Protein AF-A0A645G797-F1 (afdb_monomer_lite)

Foldseek 3Di:
DLVCCVVPVDVDDDDDQLVVQQVVVVPRPDDDDDPDDDDDDDDDDDPVPPDPVVRVVVVVVVVVCVVVVVVVVVCCVGRND

Organism: NCBI:txid1076179

Structure (mmCIF, N/CA/C/O backbone):
data_AF-A0A645G797-F1
#
_entry.id   AF-A0A645G797-F1
#
loop_
_atom_site.group_PDB
_atom_site.id
_atom_site.type_symbol
_atom_site.label_atom_id
_atom_site.label_alt_id
_atom_site.label_comp_id
_atom_site.label_asym_id
_atom_site.label_entity_id
_atom_site.label_seq_id
_atom_site.pdbx_PDB_ins_code
_atom_site.Cartn_x
_atom_site.Cartn_y
_atom_site.Cartn_z
_atom_site.occupancy
_atom_site.B_iso_or_equiv
_atom_site.auth_seq_id
_atom_site.auth_comp_id
_atom_site.auth_asym_id
_atom_site.auth_atom_id
_atom_site.pdbx_PDB_model_num
ATOM 1 N N . MET A 1 1 ? 9.232 -13.174 -5.172 1.00 89.69 1 MET A N 1
ATOM 2 C CA . MET A 1 1 ? 8.488 -12.624 -6.322 1.00 89.69 1 MET A CA 1
ATOM 3 C C . MET A 1 1 ? 9.414 -11.813 -7.226 1.00 89.69 1 MET A C 1
ATOM 5 O O . MET A 1 1 ? 9.778 -12.328 -8.268 1.00 89.69 1 MET A O 1
ATOM 9 N N . TYR A 1 2 ? 9.888 -10.627 -6.823 1.00 94.12 2 TYR A N 1
ATOM 10 C CA . TYR A 1 2 ? 10.709 -9.768 -7.702 1.00 94.12 2 TYR A CA 1
ATOM 11 C C . TYR A 1 2 ? 12.031 -10.404 -8.128 1.00 94.12 2 TYR A C 1
ATOM 13 O O . TYR A 1 2 ? 12.323 -10.472 -9.315 1.00 94.12 2 TYR A O 1
ATOM 21 N N . MET A 1 3 ? 12.781 -10.956 -7.169 1.00 93.88 3 MET A N 1
ATOM 22 C CA . MET A 1 3 ? 14.041 -11.650 -7.456 1.00 93.88 3 MET A CA 1
ATOM 23 C C . MET A 1 3 ? 13.870 -12.838 -8.401 1.00 93.88 3 MET A C 1
ATOM 25 O O . MET A 1 3 ? 14.785 -13.141 -9.156 1.00 93.88 3 MET A O 1
ATOM 29 N N . ASP A 1 4 ? 12.711 -13.495 -8.378 1.00 96.75 4 ASP A N 1
ATOM 30 C CA . ASP A 1 4 ? 12.440 -14.636 -9.251 1.00 96.75 4 ASP A CA 1
ATOM 31 C C . ASP A 1 4 ? 12.288 -14.189 -10.716 1.00 96.75 4 ASP A C 1
ATOM 33 O O . ASP A 1 4 ? 12.804 -14.837 -11.624 1.00 96.75 4 ASP A O 1
ATOM 37 N N . VAL A 1 5 ? 11.685 -13.012 -10.934 1.00 96.19 5 VAL A N 1
ATOM 38 C CA . VAL A 1 5 ? 11.621 -12.359 -12.250 1.00 96.19 5 VAL A CA 1
ATOM 39 C C . VAL A 1 5 ? 12.993 -11.831 -12.672 1.00 96.19 5 VAL A C 1
ATOM 41 O O . VAL A 1 5 ? 13.455 -12.117 -13.770 1.00 96.19 5 VAL A O 1
ATOM 44 N N . MET A 1 6 ? 13.686 -11.1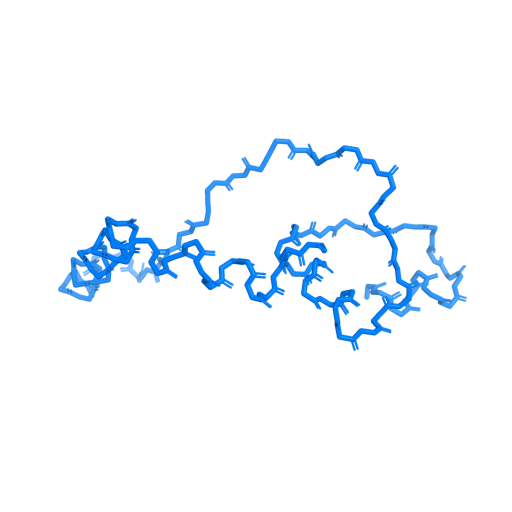10 -11.786 1.00 94.50 6 MET A N 1
ATOM 45 C CA . MET A 1 6 ? 15.009 -10.537 -12.075 1.00 94.50 6 MET A CA 1
ATOM 46 C C . MET A 1 6 ? 16.068 -11.607 -12.381 1.00 94.50 6 MET A C 1
ATOM 48 O O . MET A 1 6 ? 16.967 -11.368 -13.180 1.00 94.50 6 MET A O 1
ATOM 52 N N . SER A 1 7 ? 15.954 -12.793 -11.777 1.00 96.50 7 SER A N 1
ATOM 53 C CA . SER A 1 7 ? 16.863 -13.921 -12.038 1.00 96.50 7 SER A CA 1
ATOM 54 C C . SER A 1 7 ? 16.488 -14.729 -13.285 1.00 96.50 7 SER A C 1
ATOM 56 O O . SER A 1 7 ? 17.206 -15.658 -13.641 1.00 96.50 7 SER A O 1
ATOM 58 N N . GLY A 1 8 ? 15.371 -14.403 -13.945 1.00 96.38 8 GLY A N 1
ATOM 59 C CA . GLY A 1 8 ? 14.906 -15.083 -15.155 1.00 96.38 8 GLY A CA 1
ATOM 60 C C . GLY A 1 8 ? 14.164 -16.404 -14.925 1.00 96.38 8 GLY A C 1
ATOM 61 O O . GLY A 1 8 ? 13.879 -17.105 -15.893 1.00 96.38 8 GLY A O 1
ATOM 62 N N . ASN A 1 9 ? 13.821 -16.749 -13.681 1.00 97.94 9 ASN A N 1
ATOM 63 C CA . ASN A 1 9 ? 13.018 -17.942 -13.383 1.00 97.94 9 ASN A CA 1
ATOM 64 C C . ASN A 1 9 ? 11.540 -17.738 -13.751 1.00 97.94 9 ASN A C 1
ATOM 66 O O . ASN A 1 9 ? 10.854 -18.687 -14.127 1.00 97.94 9 ASN A O 1
ATOM 70 N N . SER A 1 10 ? 11.070 -16.491 -13.663 1.00 97.38 10 SER A N 1
ATOM 71 C CA . SER A 1 10 ? 9.727 -16.062 -14.054 1.00 97.38 10 SER A CA 1
ATOM 72 C C . SER A 1 10 ? 9.792 -14.925 -15.074 1.00 97.38 10 SER A C 1
ATOM 74 O O . SER A 1 10 ? 10.678 -14.078 -15.023 1.00 97.38 10 SER A O 1
ATOM 76 N N . VAL A 1 11 ? 8.820 -14.866 -15.989 1.00 95.88 11 VAL A N 1
ATOM 77 C CA . VAL A 1 11 ? 8.749 -13.807 -17.018 1.00 95.88 11 VAL A CA 1
ATOM 78 C C . VAL A 1 11 ? 8.131 -12.513 -16.470 1.00 95.88 11 VAL A C 1
ATOM 80 O O . VAL A 1 11 ? 8.464 -11.424 -16.931 1.00 95.88 11 VAL A O 1
ATOM 83 N N . ALA A 1 12 ? 7.225 -12.620 -15.494 1.00 95.12 12 ALA A N 1
ATOM 84 C CA . ALA A 1 12 ? 6.521 -11.489 -14.897 1.00 95.12 12 ALA A CA 1
ATOM 85 C C . ALA A 1 12 ? 5.994 -11.825 -13.494 1.00 95.12 12 ALA A C 1
ATOM 87 O O . ALA A 1 12 ? 5.911 -12.991 -13.106 1.00 95.12 12 ALA A O 1
ATOM 88 N N . CYS A 1 13 ? 5.593 -10.791 -12.757 1.00 93.62 13 CYS A N 1
ATOM 89 C CA . CYS A 1 13 ? 4.866 -10.906 -11.500 1.00 93.62 13 CYS A CA 1
ATOM 90 C C . CYS A 1 13 ? 3.749 -9.861 -11.412 1.00 93.62 13 CYS A C 1
ATOM 92 O O . CYS A 1 13 ? 3.841 -8.808 -12.042 1.00 93.62 13 CYS A O 1
ATOM 94 N N . PHE A 1 14 ? 2.731 -10.149 -10.604 1.00 92.31 14 PHE A N 1
ATOM 95 C CA . PHE A 1 14 ? 1.580 -9.279 -10.374 1.00 92.31 14 PHE A CA 1
ATOM 96 C C . PHE A 1 14 ? 1.601 -8.782 -8.937 1.00 92.31 14 PHE A C 1
ATOM 98 O O . PHE A 1 14 ? 1.845 -9.571 -8.025 1.00 92.31 14 PHE A O 1
ATOM 105 N N . GLU A 1 15 ? 1.359 -7.489 -8.754 1.00 90.56 15 GLU A N 1
ATOM 106 C CA . GLU A 1 15 ? 1.453 -6.835 -7.454 1.00 90.56 15 GLU A CA 1
ATOM 107 C C . GLU A 1 15 ? 0.605 -5.560 -7.417 1.00 90.56 15 GLU A C 1
ATOM 109 O O . GLU A 1 15 ? 0.289 -4.974 -8.457 1.00 90.56 15 GLU A O 1
ATOM 114 N N . ASP A 1 16 ? 0.282 -5.118 -6.207 1.00 90.38 16 ASP A N 1
ATOM 115 C CA . ASP A 1 16 ? -0.331 -3.826 -5.941 1.00 90.38 16 ASP A CA 1
ATOM 116 C C . ASP A 1 16 ? 0.538 -2.664 -6.453 1.00 90.38 16 ASP A C 1
ATOM 118 O O . ASP A 1 16 ? 1.723 -2.542 -6.122 1.00 90.38 16 ASP A O 1
ATOM 122 N N . TYR A 1 17 ? -0.078 -1.744 -7.207 1.00 87.31 17 TYR A N 1
ATOM 123 C CA . TYR A 1 17 ? 0.589 -0.546 -7.730 1.00 87.31 17 TYR A CA 1
ATOM 124 C C . TYR A 1 17 ? 1.417 0.219 -6.683 1.00 87.31 17 TYR A C 1
ATOM 126 O O . TYR A 1 17 ? 2.584 0.490 -6.967 1.00 87.31 17 TYR A O 1
ATOM 134 N N . PRO A 1 18 ? 0.899 0.567 -5.485 1.00 87.81 18 PRO A N 1
ATOM 135 C CA . PRO A 1 18 ? 1.698 1.315 -4.518 1.00 87.81 18 PRO A CA 1
ATOM 136 C C . PRO A 1 18 ? 2.926 0.537 -4.022 1.00 87.81 18 PRO A C 1
ATOM 138 O O . PRO A 1 18 ? 3.955 1.146 -3.740 1.00 87.81 18 PRO A O 1
ATOM 141 N N . VAL A 1 19 ? 2.861 -0.796 -3.953 1.00 90.88 19 VAL A N 1
ATOM 142 C CA . VAL A 1 19 ? 3.989 -1.633 -3.519 1.00 90.88 19 VAL A CA 1
ATOM 143 C C . VAL A 1 19 ? 5.048 -1.709 -4.619 1.00 90.88 19 VAL A C 1
ATOM 145 O O . VAL A 1 19 ? 6.228 -1.468 -4.356 1.00 90.88 19 VAL A O 1
ATOM 148 N N . MET A 1 20 ? 4.632 -1.985 -5.859 1.00 89.75 20 MET A N 1
ATOM 149 C CA . MET A 1 20 ? 5.532 -2.043 -7.015 1.00 89.75 20 MET A CA 1
ATOM 150 C C . MET A 1 20 ? 6.147 -0.671 -7.323 1.00 89.75 20 MET A C 1
ATOM 152 O O . MET A 1 20 ? 7.354 -0.563 -7.529 1.00 89.75 20 MET A O 1
ATOM 156 N N . GLY A 1 21 ? 5.335 0.388 -7.301 1.00 87.69 21 GLY A N 1
ATOM 157 C CA . GLY A 1 21 ? 5.772 1.765 -7.511 1.00 87.69 21 GLY A CA 1
ATOM 158 C C . GLY A 1 21 ? 6.857 2.159 -6.517 1.00 87.69 21 GLY A C 1
ATOM 159 O O . GLY A 1 21 ? 7.949 2.543 -6.933 1.00 87.69 21 GLY A O 1
ATOM 160 N N . TYR A 1 22 ? 6.610 1.966 -5.216 1.00 90.00 22 TYR A N 1
ATOM 161 C CA . TYR A 1 22 ? 7.614 2.247 -4.191 1.00 90.00 22 TYR A CA 1
ATOM 162 C C . TYR A 1 22 ? 8.885 1.410 -4.385 1.00 90.00 22 TYR A C 1
ATOM 164 O O . TYR A 1 22 ? 9.978 1.969 -4.384 1.00 90.00 22 TYR A O 1
ATOM 172 N N . ALA A 1 23 ? 8.774 0.099 -4.621 1.00 90.31 23 ALA A N 1
ATOM 173 C CA . ALA A 1 23 ? 9.934 -0.771 -4.818 1.00 90.31 23 ALA A CA 1
ATOM 174 C C . ALA A 1 23 ? 10.839 -0.312 -5.978 1.00 90.31 23 ALA A C 1
ATOM 176 O O . ALA A 1 23 ? 12.063 -0.305 -5.839 1.00 90.31 23 ALA A O 1
ATOM 177 N N . ILE A 1 24 ? 10.248 0.141 -7.089 1.00 88.56 24 ILE A N 1
ATOM 178 C CA . ILE A 1 24 ? 10.987 0.705 -8.227 1.00 88.56 24 ILE A CA 1
ATOM 179 C C . ILE A 1 24 ? 11.714 1.996 -7.819 1.00 88.56 24 ILE A C 1
ATOM 181 O O . ILE A 1 24 ? 12.896 2.141 -8.129 1.00 88.56 24 ILE A O 1
ATOM 185 N N . THR A 1 25 ? 11.081 2.898 -7.050 1.00 85.62 25 THR A N 1
ATOM 186 C CA . THR A 1 25 ? 11.780 4.095 -6.518 1.00 85.62 25 THR A CA 1
ATOM 187 C C . THR A 1 25 ? 12.960 3.749 -5.606 1.00 85.62 25 THR A C 1
ATOM 189 O O . THR A 1 25 ? 13.876 4.553 -5.458 1.00 85.62 25 THR A O 1
ATOM 192 N N . GLN A 1 26 ? 12.945 2.563 -4.987 1.00 90.31 26 GLN A N 1
ATOM 193 C CA . GLN A 1 26 ? 14.020 2.068 -4.123 1.00 90.31 26 GLN A CA 1
ATOM 194 C C . GLN A 1 26 ? 15.095 1.269 -4.883 1.00 90.31 26 GLN A C 1
ATOM 196 O O . GLN A 1 26 ? 16.015 0.748 -4.256 1.00 90.31 26 GLN A O 1
ATOM 201 N N . GLY A 1 27 ? 15.014 1.180 -6.216 1.00 90.44 27 GLY A N 1
ATOM 202 C CA . GLY A 1 27 ? 16.049 0.571 -7.059 1.00 90.44 27 GLY A CA 1
ATOM 203 C C . GLY A 1 27 ? 15.797 -0.882 -7.464 1.00 90.44 27 GLY A C 1
ATOM 204 O O . GLY A 1 27 ? 16.711 -1.530 -7.966 1.00 90.44 27 GLY A O 1
ATOM 205 N N . VAL A 1 28 ? 14.584 -1.415 -7.280 1.00 92.62 28 VAL A N 1
ATOM 206 C CA . VAL A 1 28 ? 14.220 -2.697 -7.905 1.00 92.62 28 VAL A CA 1
ATOM 207 C C . VAL A 1 28 ? 14.190 -2.521 -9.426 1.00 92.62 28 VAL A C 1
ATOM 209 O O . VAL A 1 28 ? 13.438 -1.698 -9.944 1.00 92.62 28 VAL A O 1
ATOM 212 N N . GLU A 1 29 ? 14.979 -3.322 -10.148 1.00 93.00 29 GLU A N 1
ATOM 213 C CA . GLU A 1 29 ? 15.131 -3.256 -11.612 1.00 93.00 29 GLU A CA 1
ATOM 214 C C . GLU A 1 29 ? 13.971 -3.935 -12.365 1.00 93.00 29 GLU A C 1
ATOM 216 O O . GLU A 1 29 ? 14.159 -4.757 -13.261 1.00 93.00 29 GLU A O 1
ATOM 221 N N . LEU A 1 30 ? 12.737 -3.597 -11.993 1.00 93.12 30 LEU A N 1
ATOM 222 C CA . LEU A 1 30 ? 11.519 -4.022 -12.677 1.00 93.12 30 LEU A CA 1
ATOM 223 C C . LEU A 1 30 ? 10.797 -2.811 -13.274 1.00 93.12 30 LEU A C 1
ATOM 225 O O . LEU A 1 30 ? 11.026 -1.662 -12.903 1.00 93.12 30 LEU A O 1
ATOM 229 N N . LYS A 1 31 ? 9.898 -3.071 -14.223 1.00 91.50 31 LYS A N 1
ATOM 230 C CA . LYS A 1 31 ? 9.038 -2.052 -14.831 1.00 91.50 31 LYS A CA 1
ATOM 231 C C . LYS A 1 31 ? 7.606 -2.559 -14.926 1.00 91.50 31 LYS A C 1
ATOM 233 O O . LYS A 1 31 ? 7.378 -3.741 -15.171 1.00 91.50 31 LYS A O 1
ATOM 238 N N . MET A 1 32 ? 6.651 -1.646 -14.793 1.00 90.25 32 MET A N 1
ATOM 239 C CA . MET A 1 32 ? 5.253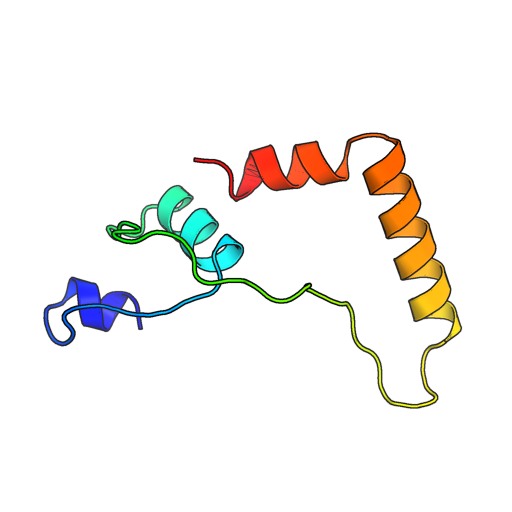 -1.906 -15.139 1.00 90.25 32 MET A CA 1
ATOM 240 C C . MET A 1 32 ? 5.122 -1.879 -16.667 1.00 90.25 32 MET A C 1
ATOM 242 O O . MET A 1 32 ? 5.551 -0.913 -17.301 1.00 90.25 32 MET A O 1
ATOM 246 N N . VAL A 1 33 ? 4.604 -2.960 -17.256 1.00 90.56 33 VAL A N 1
ATOM 247 C CA . VAL A 1 33 ? 4.585 -3.172 -18.721 1.00 90.56 33 VAL A CA 1
ATOM 248 C C . VAL A 1 33 ? 3.186 -3.200 -19.334 1.00 90.56 33 VAL A C 1
ATOM 250 O O . VAL A 1 33 ? 3.071 -3.256 -20.555 1.00 90.56 33 VAL A O 1
ATOM 253 N N . THR A 1 34 ? 2.141 -3.140 -18.512 1.00 88.25 34 THR A N 1
ATOM 254 C CA . THR A 1 34 ? 0.737 -3.104 -18.936 1.00 88.25 34 THR A CA 1
ATOM 255 C C . THR A 1 34 ? 0.017 -1.941 -18.268 1.00 88.25 34 THR A C 1
ATOM 257 O O . THR A 1 34 ? 0.512 -1.375 -17.288 1.00 88.25 34 THR A O 1
ATOM 260 N N . ASP A 1 35 ? -1.173 -1.624 -18.772 1.00 88.44 35 ASP A N 1
ATOM 261 C CA . ASP A 1 35 ? -2.124 -0.818 -18.016 1.00 88.44 35 ASP A CA 1
ATOM 262 C C . ASP A 1 35 ? -2.476 -1.526 -16.700 1.00 88.44 35 ASP A C 1
ATOM 264 O O . ASP A 1 35 ? -2.389 -2.755 -16.584 1.00 88.44 35 ASP A O 1
ATOM 268 N N . MET A 1 36 ? -2.823 -0.735 -15.686 1.00 84.31 36 MET A N 1
ATOM 269 C CA . MET A 1 36 ? -3.243 -1.276 -14.398 1.00 84.31 36 MET A CA 1
ATOM 270 C C . MET A 1 36 ? -4.634 -1.883 -14.542 1.00 84.31 36 MET A C 1
ATOM 272 O O . MET A 1 36 ? -5.554 -1.224 -15.028 1.00 84.31 36 MET A O 1
ATOM 276 N N . GLU A 1 37 ? -4.789 -3.113 -14.063 1.00 86.44 37 GLU A N 1
ATOM 277 C CA . GLU A 1 37 ? -6.109 -3.701 -13.867 1.00 86.44 37 GLU A CA 1
ATOM 278 C C . GLU A 1 37 ? -6.941 -2.844 -12.911 1.00 86.44 37 GLU A C 1
ATOM 280 O O . GLU A 1 37 ? -6.403 -2.112 -12.070 1.00 86.44 37 GLU A O 1
ATOM 285 N N . GLN A 1 38 ? -8.268 -2.939 -13.027 1.00 81.62 38 GLN A N 1
ATOM 286 C CA . GLN A 1 38 ? -9.164 -2.212 -12.137 1.00 81.62 38 GLN A CA 1
ATOM 287 C C . GLN A 1 38 ? -8.897 -2.624 -10.683 1.00 81.62 38 GLN A C 1
ATOM 289 O O . GLN A 1 38 ? -9.260 -3.713 -10.241 1.00 81.62 38 GLN A O 1
ATOM 294 N N . GLY A 1 39 ? -8.260 -1.722 -9.940 1.00 76.31 39 GLY A N 1
ATOM 295 C CA . GLY A 1 39 ? -7.957 -1.926 -8.534 1.00 76.31 39 GLY A CA 1
ATOM 296 C C . GLY A 1 39 ? -9.208 -1.898 -7.659 1.00 76.31 39 GLY A C 1
ATOM 297 O O . GLY A 1 39 ? -10.245 -1.329 -8.012 1.00 76.31 39 GLY A O 1
ATOM 298 N N . SER A 1 40 ? -9.079 -2.480 -6.469 1.00 77.94 40 SER A N 1
ATOM 299 C CA . SER A 1 40 ? -10.027 -2.265 -5.378 1.00 77.94 40 SER A CA 1
ATOM 300 C C . SER A 1 40 ? -9.557 -1.116 -4.481 1.00 77.94 40 SER A C 1
ATOM 302 O O . SER A 1 40 ? -8.418 -0.658 -4.559 1.00 77.94 40 SER A O 1
ATOM 304 N N . SER A 1 41 ? -10.442 -0.637 -3.612 1.00 83.62 41 SER A N 1
ATOM 305 C CA . SER A 1 41 ? -10.067 0.352 -2.599 1.00 83.62 41 SER A CA 1
ATOM 306 C C . SER A 1 41 ? -9.252 -0.300 -1.480 1.00 83.62 41 SER A C 1
ATOM 308 O O . SER A 1 41 ? -9.637 -1.349 -0.964 1.00 83.62 41 SER A O 1
ATOM 310 N N . TYR A 1 42 ? -8.169 0.353 -1.050 1.00 88.69 42 TYR A N 1
ATOM 311 C CA . TYR A 1 42 ? -7.469 -0.016 0.183 1.00 88.69 42 TYR A CA 1
ATOM 312 C C . TYR A 1 42 ? -8.255 0.455 1.409 1.00 88.69 42 TYR A C 1
ATOM 314 O O . TYR A 1 42 ? -8.846 1.537 1.408 1.00 88.69 42 TYR A O 1
ATOM 322 N N . GLY A 1 43 ? -8.227 -0.346 2.473 1.00 91.75 43 GLY A N 1
ATOM 323 C CA . GLY A 1 43 ? -8.922 -0.052 3.720 1.00 91.75 43 GLY A CA 1
ATOM 324 C C . GLY A 1 43 ? -8.096 -0.413 4.947 1.00 91.75 43 GLY A C 1
ATOM 325 O O . GLY A 1 43 ? -7.245 -1.299 4.909 1.00 91.75 43 GLY A O 1
ATOM 326 N N . PHE A 1 44 ? -8.377 0.275 6.050 1.00 94.94 44 PHE A N 1
A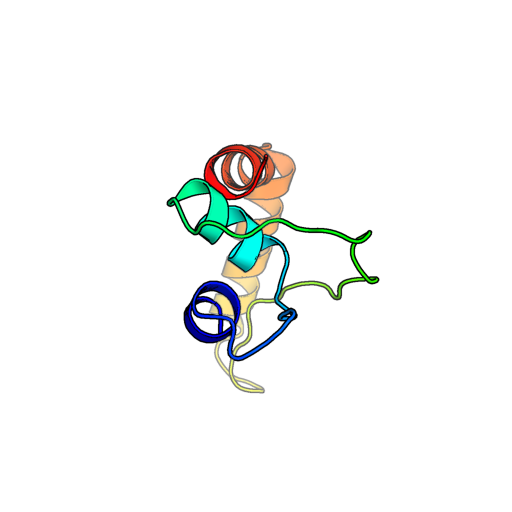TOM 327 C CA . PHE A 1 44 ? -7.895 -0.096 7.374 1.00 94.94 44 PHE A CA 1
ATOM 328 C C . PHE A 1 44 ? -8.923 -1.017 8.035 1.00 94.94 44 PHE A C 1
ATOM 330 O O . PHE A 1 44 ? -10.101 -0.672 8.126 1.00 94.94 44 PHE A O 1
ATOM 337 N N . ALA A 1 45 ? -8.488 -2.197 8.472 1.00 95.06 45 ALA A N 1
ATOM 338 C CA . ALA A 1 45 ? -9.368 -3.218 9.027 1.00 95.06 45 ALA A CA 1
ATOM 339 C C . ALA A 1 45 ? -9.105 -3.439 10.521 1.00 95.06 45 ALA A C 1
ATOM 341 O O . ALA A 1 45 ? -7.965 -3.437 10.982 1.00 95.06 45 ALA A O 1
ATOM 342 N N . VAL A 1 46 ? -10.177 -3.704 11.266 1.00 95.88 46 VAL A N 1
ATOM 343 C CA . VAL A 1 46 ? -10.134 -4.156 12.663 1.00 95.88 46 VAL A CA 1
ATOM 344 C C . VAL A 1 46 ? -10.988 -5.413 12.824 1.00 95.88 46 VAL A C 1
ATOM 346 O O . VAL A 1 46 ? -11.818 -5.734 11.972 1.00 95.88 46 VAL A O 1
ATOM 349 N N . GLY A 1 47 ? -10.804 -6.130 13.935 1.00 96.94 47 GLY A N 1
ATOM 350 C CA . GLY A 1 47 ? -11.632 -7.290 14.258 1.00 96.94 47 GLY A CA 1
ATOM 351 C C . GLY A 1 47 ? -13.120 -6.930 14.339 1.00 96.94 47 GLY A C 1
ATOM 352 O O . GLY A 1 47 ? -13.490 -5.880 14.862 1.00 96.94 47 GLY A O 1
ATOM 353 N N . LYS A 1 48 ? -13.990 -7.816 13.846 1.00 96.62 48 LYS A N 1
ATOM 354 C CA . LYS A 1 48 ? -15.443 -7.591 13.845 1.00 96.62 48 LYS A CA 1
ATOM 355 C C . LYS A 1 48 ? -15.953 -7.274 15.257 1.00 96.62 48 LYS A C 1
ATOM 357 O O . LYS A 1 48 ? -15.736 -8.048 16.188 1.00 96.62 48 LYS A O 1
ATOM 362 N N . GLY A 1 49 ? -16.652 -6.147 15.403 1.00 96.25 49 GLY A N 1
ATOM 363 C CA . GLY A 1 49 ? -17.194 -5.685 16.687 1.00 96.25 49 GLY A CA 1
ATOM 364 C C . GLY A 1 49 ? -16.134 -5.218 17.693 1.00 96.25 49 GLY A C 1
ATOM 365 O O . GLY A 1 49 ? -16.422 -5.142 18.886 1.00 96.25 49 GLY A O 1
ATOM 366 N N . LYS A 1 50 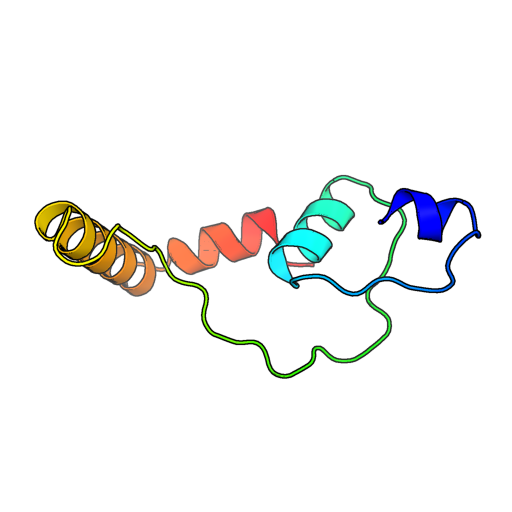? -14.904 -4.951 17.243 1.00 97.56 50 LYS A N 1
ATOM 367 C CA . LYS A 1 50 ? -13.797 -4.448 18.064 1.00 97.56 50 LYS A CA 1
ATOM 368 C C . LYS A 1 50 ? -13.311 -3.110 17.516 1.00 97.56 50 LYS A C 1
ATOM 370 O O . LYS A 1 50 ? -13.417 -2.857 16.324 1.00 97.56 50 LYS A O 1
ATOM 375 N N . ASN A 1 51 ? -12.723 -2.295 18.391 1.00 97.44 51 ASN A N 1
ATOM 376 C CA . ASN A 1 51 ? -11.984 -1.082 18.026 1.00 97.44 51 ASN A CA 1
ATOM 377 C C . ASN A 1 51 ? -12.789 -0.054 17.202 1.00 97.44 51 ASN A C 1
ATOM 379 O O . ASN A 1 51 ? -12.221 0.605 16.335 1.00 97.44 51 ASN A O 1
ATOM 383 N N . THR A 1 52 ? -14.091 0.102 17.471 1.00 96.75 52 THR A N 1
ATOM 384 C CA . THR A 1 52 ? -14.941 1.086 16.775 1.00 96.75 52 THR A CA 1
ATOM 385 C C . THR A 1 52 ? -14.404 2.509 16.925 1.00 96.75 52 THR A C 1
ATOM 387 O O . THR A 1 52 ? -14.297 3.221 15.939 1.00 96.75 52 THR A O 1
ATOM 390 N N . GLU A 1 53 ? -13.959 2.891 18.126 1.00 97.62 53 GLU A N 1
ATOM 391 C CA . GLU A 1 53 ? -13.369 4.216 18.359 1.00 97.62 53 GLU A CA 1
ATOM 392 C C . GLU A 1 53 ? -12.125 4.455 17.487 1.00 97.62 53 GLU A C 1
ATOM 394 O O . GLU A 1 53 ? -11.989 5.508 16.870 1.00 97.62 53 GLU A O 1
ATOM 399 N N . LEU A 1 54 ? -11.249 3.451 17.355 1.00 98.00 54 LEU A N 1
ATOM 400 C CA . LEU A 1 54 ? -10.083 3.537 16.475 1.00 98.00 54 LEU A CA 1
ATOM 401 C C . LEU A 1 54 ? -10.491 3.670 15.004 1.00 98.00 54 LEU A C 1
ATOM 403 O O . LEU A 1 54 ? -9.880 4.459 14.288 1.00 98.00 54 LEU A O 1
ATOM 407 N N . LEU A 1 55 ? -11.499 2.916 14.552 1.00 97.56 55 LEU A N 1
ATOM 408 C CA . LEU A 1 55 ? -12.025 3.045 13.189 1.00 97.56 55 LEU A CA 1
ATOM 409 C C . LEU A 1 55 ? -12.544 4.460 12.924 1.00 97.56 55 LEU A C 1
ATOM 411 O O . LEU A 1 55 ? -12.197 5.051 11.902 1.00 97.56 55 LEU A O 1
ATOM 415 N N . ASP A 1 56 ? -13.331 5.013 13.846 1.00 97.62 56 ASP A N 1
ATOM 416 C CA . ASP A 1 56 ? -13.915 6.348 13.707 1.00 97.62 56 ASP A CA 1
ATOM 417 C C . ASP A 1 56 ? -12.823 7.425 13.680 1.00 97.62 56 ASP A C 1
ATOM 419 O O . ASP A 1 56 ? -12.818 8.305 12.813 1.00 97.62 56 ASP A O 1
ATOM 423 N N . MET A 1 57 ? -11.842 7.324 14.583 1.00 98.25 57 MET A N 1
ATOM 424 C CA . MET A 1 57 ? -10.687 8.221 14.616 1.00 98.25 57 MET A CA 1
ATOM 425 C C . MET A 1 57 ? -9.839 8.115 13.345 1.00 98.25 57 MET A C 1
ATOM 427 O O . MET A 1 57 ? -9.432 9.142 12.796 1.00 98.25 57 MET A O 1
ATOM 431 N N . PHE A 1 58 ? -9.584 6.897 12.860 1.00 97.88 58 PHE A N 1
ATOM 432 C CA . PHE A 1 58 ? -8.816 6.663 11.639 1.00 97.88 58 PHE A CA 1
ATOM 433 C C . PHE A 1 58 ? -9.516 7.274 10.423 1.00 97.88 58 PHE A C 1
ATOM 435 O O . PHE A 1 58 ? -8.894 8.032 9.678 1.00 97.88 58 PHE A O 1
ATOM 442 N N . ASN A 1 59 ? -10.812 7.001 10.249 1.00 97.81 59 ASN A N 1
ATOM 443 C CA . ASN A 1 59 ? -11.589 7.510 9.120 1.00 97.81 59 ASN A CA 1
ATOM 444 C C . ASN A 1 59 ? -11.643 9.041 9.123 1.00 97.81 59 ASN A C 1
ATOM 446 O O . ASN A 1 59 ? -11.355 9.661 8.100 1.00 97.81 59 ASN A O 1
ATOM 450 N N . LYS A 1 60 ? -11.884 9.661 10.285 1.00 98.50 60 LYS A N 1
ATOM 451 C CA . LYS A 1 60 ? -11.859 11.124 10.423 1.00 98.50 60 LYS A CA 1
ATOM 452 C C . LYS A 1 60 ? -10.477 11.713 10.129 1.00 98.50 60 LYS A C 1
ATOM 454 O O . LYS A 1 60 ? -10.360 12.756 9.487 1.00 98.50 60 LYS A O 1
ATOM 459 N N . GLY A 1 61 ? -9.412 11.048 10.576 1.00 98.25 61 GLY A N 1
ATOM 460 C CA . GLY A 1 61 ? -8.039 11.429 10.248 1.00 98.25 61 GLY A CA 1
ATOM 461 C C . GLY A 1 61 ? -7.769 11.376 8.743 1.00 98.25 61 GLY A C 1
ATOM 462 O O . GLY A 1 61 ? -7.230 12.328 8.178 1.00 98.25 61 GLY A O 1
ATOM 463 N N . LEU A 1 62 ? -8.195 10.299 8.081 1.00 97.75 62 LEU A N 1
ATOM 464 C CA . LEU A 1 62 ? -8.048 10.125 6.639 1.00 97.75 62 LEU A CA 1
ATOM 465 C C . LEU A 1 62 ? -8.833 11.181 5.846 1.00 97.75 62 LEU A C 1
ATOM 467 O O . LEU A 1 62 ? -8.298 11.735 4.888 1.00 97.75 62 LEU A O 1
ATOM 471 N N . GLU A 1 63 ? -10.065 11.495 6.250 1.00 98.19 63 GLU A N 1
ATOM 472 C CA . GLU A 1 63 ? -10.863 12.579 5.661 1.00 98.19 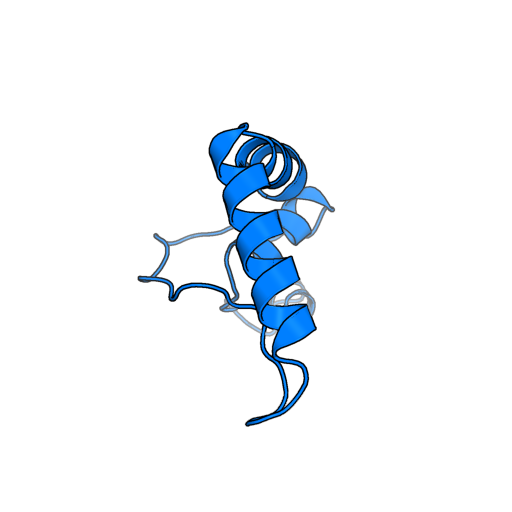63 GLU A CA 1
ATOM 473 C C . GLU A 1 63 ? -10.143 13.928 5.762 1.00 98.19 63 GLU A C 1
ATOM 475 O O . GLU A 1 63 ? -10.003 14.627 4.758 1.00 98.19 63 GLU A O 1
ATOM 480 N N . ASN A 1 64 ? -9.598 14.258 6.937 1.00 98.50 64 ASN A N 1
ATOM 481 C CA . ASN A 1 64 ? -8.848 15.498 7.143 1.00 98.50 64 ASN A CA 1
ATOM 482 C C . ASN A 1 64 ? -7.599 15.583 6.251 1.00 98.50 64 ASN A C 1
ATOM 484 O O . ASN A 1 64 ? -7.322 16.640 5.683 1.00 98.50 64 ASN A O 1
ATOM 488 N N . LEU A 1 65 ? -6.848 14.482 6.109 1.00 98.25 65 LEU A N 1
ATOM 489 C CA . LEU A 1 65 ? -5.662 14.422 5.243 1.00 98.25 65 LEU A CA 1
ATOM 490 C C . LEU A 1 65 ? -6.008 14.554 3.758 1.00 98.25 65 LEU A C 1
ATOM 492 O O . LEU A 1 65 ? -5.229 15.116 2.987 1.00 98.25 65 LEU A O 1
ATOM 496 N N . LYS A 1 66 ? -7.160 14.029 3.338 1.00 97.38 66 LYS A N 1
ATOM 497 C CA . LYS A 1 66 ? -7.652 14.211 1.969 1.00 97.38 66 LYS A CA 1
ATOM 498 C C . LYS A 1 66 ? -8.074 15.659 1.737 1.00 97.38 66 LYS A C 1
ATOM 500 O O . LYS A 1 66 ? -7.653 16.257 0.752 1.00 97.38 66 LYS A O 1
ATOM 505 N N . ALA A 1 67 ? -8.839 16.238 2.662 1.00 98.31 67 ALA A N 1
ATOM 506 C CA . ALA A 1 67 ? -9.353 17.602 2.550 1.00 98.31 67 ALA A CA 1
ATOM 507 C C . ALA A 1 67 ? -8.245 18.666 2.497 1.00 98.31 67 ALA A C 1
ATOM 509 O O . ALA A 1 67 ? -8.394 19.671 1.808 1.00 98.31 67 ALA A O 1
ATOM 510 N N . ASN A 1 68 ? -7.128 18.451 3.199 1.00 98.19 68 ASN A N 1
ATOM 511 C CA . ASN A 1 68 ? -6.010 19.398 3.228 1.00 98.19 68 ASN A CA 1
ATOM 512 C C . ASN A 1 68 ? -4.885 19.088 2.222 1.00 98.19 68 ASN A C 1
ATOM 514 O O . ASN A 1 68 ? -3.838 19.725 2.282 1.00 98.19 68 ASN A O 1
ATOM 518 N N . GLY A 1 69 ? -5.068 18.107 1.333 1.00 97.81 69 GLY A N 1
ATOM 519 C CA . GLY A 1 69 ? -4.098 17.753 0.291 1.00 97.81 69 GLY A CA 1
ATOM 520 C C . GLY A 1 69 ? -2.893 16.925 0.755 1.00 97.81 69 GLY A C 1
ATOM 521 O O . GLY A 1 69 ? -2.202 16.357 -0.090 1.00 97.81 69 GLY A O 1
ATOM 522 N N . LYS A 1 70 ? -2.665 16.753 2.066 1.00 98.00 70 LYS A N 1
ATOM 523 C CA . LYS A 1 70 ? -1.529 15.970 2.590 1.00 98.00 70 LYS A CA 1
ATOM 524 C C . LYS A 1 70 ? -1.548 14.518 2.143 1.00 98.00 70 LYS A C 1
ATOM 526 O O . LYS A 1 70 ? -0.493 13.914 1.981 1.00 98.00 70 LYS A O 1
ATOM 531 N N . TYR A 1 71 ? -2.734 13.944 1.951 1.00 95.88 71 TYR A N 1
ATOM 532 C CA . TYR A 1 71 ? -2.837 12.591 1.417 1.00 95.88 71 TYR A CA 1
ATOM 533 C C . TYR A 1 71 ? -2.176 12.497 0.035 1.00 95.88 71 TYR A C 1
ATOM 535 O O . TYR A 1 71 ? -1.362 11.606 -0.184 1.00 95.88 71 TYR A O 1
ATOM 543 N N . GLN A 1 72 ? -2.438 13.460 -0.855 1.00 94.81 72 GLN A N 1
ATOM 544 C CA . GLN A 1 72 ? -1.810 13.497 -2.174 1.00 94.81 72 GLN A CA 1
ATOM 545 C C . GLN A 1 72 ? -0.302 13.757 -2.083 1.00 94.81 72 GLN A C 1
ATOM 547 O O . GLN A 1 72 ? 0.453 13.100 -2.789 1.00 94.81 72 GLN A O 1
ATOM 552 N N . GLU A 1 73 ? 0.153 14.639 -1.184 1.00 96.25 73 GLU A N 1
ATOM 553 C CA . GLU A 1 73 ? 1.591 14.865 -0.944 1.00 96.25 73 GLU A CA 1
ATOM 554 C C . GLU A 1 73 ? 2.329 13.565 -0.575 1.00 96.25 73 GLU A C 1
ATOM 556 O O . GLU A 1 73 ? 3.445 13.326 -1.034 1.00 96.25 73 GLU A O 1
ATOM 561 N N . ILE A 1 74 ? 1.706 12.704 0.240 1.00 92.25 74 ILE A N 1
ATOM 562 C CA . ILE A 1 74 ? 2.267 11.401 0.621 1.00 92.25 74 ILE A CA 1
ATOM 563 C C . ILE A 1 74 ? 2.356 10.477 -0.599 1.00 92.25 74 ILE A C 1
ATOM 565 O O . ILE A 1 74 ? 3.409 9.880 -0.824 1.00 92.25 74 ILE A O 1
ATOM 569 N N . LEU A 1 75 ? 1.291 10.365 -1.399 1.00 89.12 75 LEU A N 1
ATOM 570 C CA . LEU A 1 75 ? 1.315 9.529 -2.607 1.00 89.12 75 LEU A CA 1
ATOM 571 C C . LEU A 1 75 ? 2.398 10.012 -3.583 1.00 89.12 75 LEU A C 1
ATOM 573 O O . LEU A 1 75 ? 3.215 9.223 -4.058 1.00 89.12 75 LEU A O 1
ATOM 577 N N . ASP A 1 76 ? 2.461 11.321 -3.807 1.00 89.62 76 ASP A N 1
ATOM 578 C CA . ASP A 1 76 ? 3.431 11.949 -4.699 1.00 89.62 76 ASP A CA 1
ATOM 579 C C . ASP A 1 76 ? 4.876 11.720 -4.248 1.00 89.62 76 ASP A C 1
ATOM 581 O O . ASP A 1 76 ? 5.766 11.564 -5.079 1.00 89.62 76 ASP A O 1
ATOM 585 N N . LYS A 1 77 ? 5.118 11.660 -2.938 1.00 87.88 77 LYS A N 1
ATOM 586 C CA . LYS A 1 77 ? 6.453 11.425 -2.390 1.00 87.88 77 LYS A CA 1
ATOM 587 C C . LYS A 1 77 ? 6.930 9.980 -2.544 1.00 87.88 77 LYS A C 1
ATOM 589 O O . LYS A 1 77 ? 8.126 9.768 -2.720 1.00 87.88 77 LYS A O 1
ATOM 594 N N . TYR A 1 78 ? 6.039 9.002 -2.384 1.00 84.56 78 TYR A N 1
ATOM 595 C CA . TYR A 1 78 ? 6.447 7.603 -2.199 1.00 84.56 78 TYR A CA 1
ATOM 596 C C . TYR A 1 78 ? 6.157 6.685 -3.384 1.00 84.56 78 TYR A C 1
ATOM 598 O O . TYR A 1 78 ? 6.838 5.677 -3.531 1.00 84.56 78 TYR A O 1
ATOM 606 N N . ILE A 1 79 ? 5.151 6.981 -4.203 1.00 77.56 79 ILE A N 1
ATOM 607 C CA . ILE A 1 79 ? 4.687 6.039 -5.238 1.00 77.56 79 ILE A CA 1
ATOM 608 C C . ILE A 1 79 ? 4.531 6.672 -6.620 1.00 77.56 79 ILE A C 1
ATOM 610 O O . ILE A 1 79 ? 4.355 5.952 -7.605 1.00 77.56 79 ILE A O 1
ATOM 614 N N . LYS A 1 80 ? 4.608 8.002 -6.720 1.00 70.56 80 LYS A N 1
ATOM 615 C CA . LYS A 1 80 ? 4.570 8.691 -8.007 1.00 70.56 80 LYS A CA 1
ATOM 616 C C . LYS A 1 80 ? 5.889 8.503 -8.751 1.00 70.56 80 LYS A C 1
ATOM 618 O O . LYS A 1 80 ? 6.968 8.557 -8.169 1.00 70.56 80 LYS A O 1
ATOM 623 N N . LYS A 1 81 ? 5.723 8.235 -10.041 1.00 59.97 81 LYS A N 1
ATOM 624 C CA . LYS A 1 81 ? 6.762 7.968 -11.033 1.00 59.97 81 LYS A CA 1
ATOM 625 C C . LYS A 1 81 ? 7.700 9.153 -11.233 1.00 59.97 81 LYS A C 1
ATOM 627 O O . LYS A 1 81 ? 7.178 10.288 -11.331 1.00 59.97 81 LYS A O 1
#

pLDDT: mean 92.07, std 6.79, range [59.97, 98.5]

Secondary structure (DSSP, 8-state):
-HHHHHTTS-S-----HHHHHHHHHTT------SPPP-PPPP-----TTS-HHHHHHHHHHHHHHHHTSHHHHHHHHHT--

Sequence (81 aa):
MYMDVMSGNSVACFEDYPVMGYAITQGVELKMVTDMEQGSSYGFAVGKGKNTELLDMFNKGLENLKANGKYQEILDKYIKK

InterPro domains:
  IPR001638 Solute-binding protein family 3/N-terminal domain of MltF [PF00497] (48-80)

Radius of gyration: 16.73 Å; chains: 1; bounding box: 34×37×37 Å

=== Feature glossary ===
A reading guide for the features in this record.

Start from the sequence.

  · Sequence gives the chain of amino acids in standard one-letter code (A=alanine, C=cysteine, …, Y=tyrosine), read N→C. It is the only feature that is directly encoded by the gene; all structural features are derived from the folded form of this sequence.

Fold it, and you get atomic coordinates and the backbone conformation that goes with them.

  · Structure coordinates are given as an mmCIF _atom_site loop: one row per atom with element, residue name, chain id, sequence number, and x/y/z position in Å. Only the four main-chain atoms per residue are included here; side chains are omitted to keep the record compact.

  · Backbone dihedral angles. Every residue except chain termini has a φ (preceding-C → N → Cα → C) and a ψ (N → Cα → C → next-N). They are reported in degrees following the IUPAC sign convention. Secondary structure is essentially a statement about which (φ, ψ) basin each residue occupies.

  · Eight-state secondary structure (DSSP): H is the canonical α-helix, G the tighter 3₁₀-helix, I the wider π-helix; E/B are β-structure, T and S are turns and bends, and '-' is everything else. DSSP derives these from the pattern of main-chain N–H···O=C hydrogen bonds, not from the sequence.

  · SS3 is a coarse helix/strand/coil call (letters a/b/c) made by the P-SEA algorithm from inter-Cα distances and dihedrals. It is less detailed than DSSP but needs only Cα positions.

Summarize the fold with a handful of shape descriptors and a per-residue structural alphabet.

  · Radius of gyration (Rg) is the root-mean-square distance of Cα atoms from their centroid — a single number for overall size and compactness. A globular domain of N residues has Rg ≈ 2.2·N^0.38 Å; an extended or disordered chain has a much larger Rg. The Cα contact count is the number of residue pairs whose Cα atoms are within 8 Å and are more than four positions apart in sequence — a standard proxy for tertiary packing density. The bounding box is the smallest axis-aligned box enclosing all Cα atoms.

  · 3Di is Foldseek's structural alphabet. Each residue is assigned one of twenty discrete states based on how its Cα sits relative to its spatial (not sequential) neighbors. Aligning 3Di strings finds structural homologs roughly as well as full 3D superposition, but orders of magnitude faster.

  · Solvent-accessible surface area (SASA) is the area in Å² traced out by the centre of a 1.4 Å probe sphere (a water molecule) rolled over the protein's van de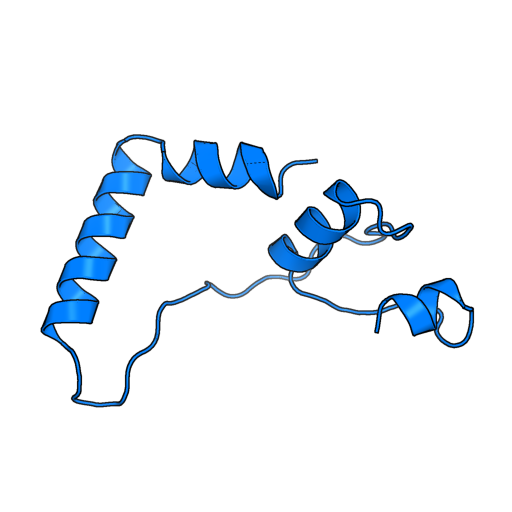r Waals surface (Shrake–Rupley / Lee–Richards construction). Buried residues have near-zero SASA; fully exposed residues can exceed 200 Å². The total SASA scales roughly with the number of surface residues.

Ask how reliable the model is.

  · For AlphaFold models, the B-factor field carries pLDDT — the model's own estimate of local accuracy on a 0–100 scale. Regions with pLDDT<50 should be treated as essentially unmodeled; they often correspond to intrinsically disordered segments.

  · For experimental (PDB) structures, the B-factor (temperature factor) quantifies the positional spread of each atom in the crystal — a combination of thermal vibration and static disorder — in units of Å². High B-factors mark flexible loops or poorly resolved regions; low B-factors mark the rigid, well-ordered core.

  · Predicted Aligned Error (PAE) is an AlphaFold confidence matrix: entry (i, j) is the expected error in the position of residue j, in ångströms, when the prediction is superimposed on the true structure at residue i. Low PAE within a block of residues means that block is internally rigid and well-predicted; high PAE between two blocks means their relative placement is uncertain even if each block individually is confident.

Place it in context: what it resembles, what it is annotated as, and how it looks.

  · Structural nearest neighbors (via Foldseek easy-search vs the PDB). Reported per hit: target PDB id, E-value, and alignment TM-score. A TM-score above ~0.5 is the conventional threshold for 'same fold'.

  · Functional annotations link the protein to curated databases. InterPro entries identify conserved domains and families by matching the sequence against member-database signatures (Pfam, PROSITE, CDD, …). Gene Ontology (GO) terms describe molecular function, biological process, and cellular component in a controlled vocabulary. CATH places the structure in a hierarchical fold classification (Class/Architecture/Topology/Homologous-superfamily). The organism is the source species.

  · The contact map is a binary N×N matrix image: pixel (i, j) is dark where Cα_i and Cα_j are within 8 Å and |i−j|>4. Because the |i−j|>4 filter removes local helical contacts, off-diagonal stripes parallel to the main diagonal indicate parallel β-sheets; stripes perpendicular to it indicate antiparallel β-sheets. The Ramachandran plot scatters every residue's (φ, ψ) pair against the sterically allowed regions. The PAE heatmap renders the predicted-aligned-error matrix.

  · Six rendered views show the 3D structure from the faces of a cube — i.e. along ±x, ±y, ±z. Rendering representation is drawn randomly per protein from cartoon (secondary-structure ribbons), sticks (backbone bonds), or molecular surface; coloring is either N→C rainbow (blue at the N-terminus through red at the C-terminus) or one color per chain.